Protein AF-X1LS53-F1 (afdb_monomer_lite)

Radius of gyration: 28.78 Å; chains: 1; bounding box: 60×58×64 Å

Organism: NCBI:txid412755

Foldseek 3Di:
DLDDDDPVSFDWDWADDPPDQKIKIKGLDPVVVCCCCPVVVWDFPDDPVSSITMTIDGPVPDDPDDDPDDDDPVSVVVVVVVVVPDDPPDPPPPPDDDDDDDDDDDDDDDDDDDDDDDDDDD

pLDDT: mean 71.28, std 17.91, range [36.72, 91.19]

Sequence (122 aa):
MSKALSAYEKETIISFNKAEDIAHIFTYEKIWQKHLEGKLGLKPVMDNGFGGKEYEIEKKRIRPPRAPVRLSAEARAKLTKRMKDMPQKRVLQSKTTAATAKSDNKNKSRENPINQQLMTIK

Secondary structure (DSSP, 8-state):
---PPPTTTS-EEEE--SS-SEEEEEE--HHHHHIIIIIT-PPEEEE-SSS-EEEEEEGGGSPPPPPP----HHHHHHHHHHHHSS------------------------------------

Structure (mmCIF, N/CA/C/O backbone):
data_AF-X1LS53-F1
#
_entry.id   AF-X1LS53-F1
#
loop_
_atom_site.group_PDB
_atom_site.id
_atom_site.type_symbol
_atom_site.label_atom_id
_atom_site.label_alt_id
_atom_site.label_comp_id
_atom_site.label_asym_id
_atom_site.label_entity_id
_atom_site.label_seq_id
_atom_site.pdbx_PDB_ins_code
_atom_site.Cartn_x
_atom_site.Cartn_y
_atom_site.Cartn_z
_atom_site.occupancy
_atom_site.B_iso_or_equiv
_atom_site.auth_seq_id
_atom_site.auth_comp_id
_atom_site.auth_asym_id
_atom_site.auth_atom_id
_atom_site.pdbx_PDB_model_num
ATOM 1 N N . MET A 1 1 ? 26.242 13.235 -5.731 1.00 41.56 1 MET A N 1
ATOM 2 C CA . MET A 1 1 ? 25.193 13.826 -4.870 1.00 41.56 1 MET A CA 1
ATOM 3 C C . MET A 1 1 ? 23.838 13.431 -5.445 1.00 41.56 1 MET A C 1
ATOM 5 O O . MET A 1 1 ? 23.388 14.059 -6.393 1.00 41.56 1 MET A O 1
ATOM 9 N N . SER A 1 2 ? 23.226 12.340 -4.978 1.00 54.03 2 SER A N 1
ATOM 10 C CA . SER A 1 2 ? 21.886 11.948 -5.438 1.00 54.03 2 SER A CA 1
ATOM 11 C C . SER A 1 2 ? 20.870 12.927 -4.854 1.00 54.03 2 SER A C 1
ATOM 13 O O . SER A 1 2 ? 20.675 12.949 -3.637 1.00 54.03 2 SER A O 1
ATOM 15 N N . LYS A 1 3 ? 20.269 13.767 -5.701 1.00 65.00 3 LYS A N 1
ATOM 16 C CA . LYS A 1 3 ? 19.192 14.684 -5.318 1.00 65.00 3 LYS A CA 1
ATOM 17 C C . LYS A 1 3 ? 18.080 13.855 -4.672 1.00 65.00 3 LYS A C 1
ATOM 19 O O . LYS A 1 3 ? 17.480 13.006 -5.324 1.00 65.00 3 LYS A O 1
ATOM 24 N N . ALA A 1 4 ? 17.879 14.022 -3.366 1.00 66.31 4 ALA A N 1
ATOM 25 C CA . ALA A 1 4 ? 16.824 13.315 -2.660 1.00 66.31 4 ALA A CA 1
ATOM 26 C C . ALA A 1 4 ? 15.484 13.838 -3.183 1.00 66.31 4 ALA A C 1
ATOM 28 O O . ALA A 1 4 ? 15.196 15.022 -3.024 1.00 66.31 4 ALA A O 1
ATOM 29 N N . LEU A 1 5 ? 14.700 12.960 -3.814 1.00 66.50 5 LEU A N 1
ATOM 30 C CA . LEU A 1 5 ? 13.357 13.291 -4.286 1.00 66.50 5 LEU A CA 1
ATOM 31 C C . LEU A 1 5 ? 12.548 13.890 -3.124 1.00 66.50 5 LEU A C 1
ATOM 33 O O . LEU A 1 5 ? 12.516 13.334 -2.012 1.00 66.50 5 LEU A O 1
ATOM 37 N N . SER A 1 6 ? 11.941 15.043 -3.380 1.00 68.25 6 SER A N 1
ATOM 38 C CA . SER A 1 6 ? 11.007 15.728 -2.496 1.00 68.25 6 SER A CA 1
ATOM 39 C C . SER A 1 6 ? 9.809 14.830 -2.181 1.00 68.25 6 SER A C 1
ATOM 41 O O . SER A 1 6 ? 9.557 13.831 -2.854 1.00 68.25 6 SER A O 1
ATOM 43 N N . ALA A 1 7 ? 9.064 15.154 -1.123 1.00 66.56 7 ALA A N 1
ATOM 44 C CA . ALA A 1 7 ? 7.868 14.390 -0.768 1.00 66.56 7 ALA A CA 1
ATOM 45 C C . ALA A 1 7 ? 6.830 14.373 -1.904 1.00 66.56 7 ALA A C 1
ATOM 47 O O . ALA A 1 7 ? 6.151 13.370 -2.074 1.00 66.56 7 ALA A O 1
ATOM 48 N N . TYR A 1 8 ? 6.765 15.446 -2.699 1.00 60.28 8 TYR A N 1
ATOM 49 C CA . TYR A 1 8 ? 5.897 15.534 -3.871 1.00 60.28 8 TYR A CA 1
ATOM 50 C C . TYR A 1 8 ? 6.336 14.589 -4.993 1.00 60.28 8 TYR A C 1
ATOM 52 O O . TYR A 1 8 ? 5.507 13.949 -5.612 1.00 60.28 8 TYR A O 1
ATOM 60 N N . GLU A 1 9 ? 7.642 14.431 -5.216 1.00 67.50 9 GLU A N 1
ATOM 61 C CA . GLU A 1 9 ? 8.165 13.514 -6.240 1.00 67.50 9 GLU A CA 1
ATOM 62 C C . GLU A 1 9 ? 8.028 12.030 -5.845 1.00 67.50 9 GLU A C 1
ATOM 64 O O . GLU A 1 9 ? 8.121 11.143 -6.693 1.00 67.50 9 GLU A O 1
ATOM 69 N N . LYS A 1 10 ? 7.811 11.735 -4.557 1.00 71.88 10 LYS A N 1
ATOM 70 C CA . LYS A 1 10 ? 7.615 10.375 -4.037 1.00 71.88 10 LYS A CA 1
ATOM 71 C C . LYS A 1 10 ? 6.142 9.991 -4.071 1.00 71.88 10 LYS A C 1
ATOM 73 O O . LYS A 1 10 ? 5.510 9.799 -3.036 1.00 71.88 10 LYS A O 1
ATOM 78 N N . GLU A 1 11 ? 5.605 9.856 -5.271 1.00 77.06 11 GLU A N 1
ATOM 79 C CA . GLU A 1 11 ? 4.208 9.475 -5.450 1.00 77.06 11 GLU A CA 1
ATOM 80 C C . GLU A 1 11 ? 4.000 7.958 -5.352 1.00 77.06 11 GLU A C 1
ATOM 82 O O . GLU A 1 11 ? 4.897 7.141 -5.602 1.00 77.06 11 GLU A O 1
ATOM 87 N N . THR A 1 12 ? 2.777 7.585 -4.972 1.00 84.31 12 THR A N 1
ATOM 88 C CA . THR A 1 12 ? 2.247 6.232 -5.142 1.00 84.31 12 THR A CA 1
ATOM 89 C C . THR A 1 12 ? 0.978 6.326 -5.975 1.00 84.31 12 THR A C 1
ATOM 91 O O . THR A 1 12 ? -0.019 6.891 -5.529 1.00 84.31 12 THR A O 1
ATOM 94 N N . ILE A 1 13 ? 1.026 5.773 -7.182 1.00 86.12 13 ILE A N 1
ATOM 95 C CA . ILE A 1 13 ? -0.062 5.783 -8.154 1.00 86.12 13 ILE A CA 1
ATOM 96 C C . ILE A 1 13 ? -0.602 4.361 -8.260 1.00 86.12 13 ILE A C 1
ATOM 98 O O . ILE A 1 13 ? 0.147 3.417 -8.508 1.00 86.12 13 ILE A O 1
ATOM 102 N N . ILE A 1 14 ? -1.909 4.207 -8.056 1.00 86.38 14 ILE A N 1
ATOM 103 C CA . ILE A 1 14 ? -2.610 2.931 -8.212 1.00 86.38 14 ILE A CA 1
ATOM 104 C C . ILE A 1 14 ? -3.579 3.079 -9.379 1.00 86.38 14 ILE A C 1
ATOM 106 O O . ILE A 1 14 ? -4.623 3.722 -9.258 1.00 86.38 14 ILE A O 1
ATOM 110 N N . SER A 1 15 ? -3.237 2.468 -10.504 1.00 85.50 15 SER A N 1
ATOM 111 C CA . SER A 1 15 ? -4.064 2.457 -11.705 1.00 85.50 15 SER A CA 1
ATOM 112 C C . SER A 1 15 ? -5.087 1.328 -11.616 1.00 85.50 15 SER A C 1
ATOM 114 O O . SER A 1 15 ? -4.743 0.144 -11.628 1.00 85.50 15 SER A O 1
ATOM 116 N N . PHE A 1 16 ? -6.367 1.698 -11.528 1.00 82.25 16 PHE A N 1
ATOM 117 C CA . PHE A 1 16 ? -7.490 0.768 -11.403 1.00 82.25 16 PHE A CA 1
ATOM 118 C C . PHE A 1 16 ? -8.493 0.975 -12.548 1.00 82.25 16 PHE A C 1
ATOM 120 O O . PHE A 1 16 ? -9.395 1.805 -12.466 1.00 82.25 16 PHE A O 1
ATOM 127 N N . ASN A 1 17 ? -8.339 0.217 -13.636 1.00 81.00 17 ASN A N 1
ATOM 128 C CA . ASN A 1 17 ? -9.294 0.210 -14.755 1.00 81.00 17 ASN A CA 1
ATOM 129 C C . ASN A 1 17 ? -10.513 -0.699 -14.445 1.00 81.00 17 ASN A C 1
ATOM 131 O O . ASN A 1 17 ? -10.430 -1.560 -13.574 1.00 81.00 17 ASN A O 1
ATOM 135 N N . LYS A 1 18 ? -11.641 -0.564 -15.147 1.00 74.62 18 LYS A N 1
ATOM 136 C CA . LYS A 1 18 ? -12.753 -1.533 -15.109 1.00 74.62 18 LYS A CA 1
ATOM 137 C C . LYS A 1 18 ? -12.611 -2.678 -16.114 1.00 74.62 18 LYS A C 1
ATOM 139 O O . LYS A 1 18 ? -13.258 -3.698 -15.928 1.00 74.62 18 LYS A O 1
ATOM 144 N N . ALA A 1 19 ? -11.814 -2.498 -17.167 1.00 77.50 19 ALA A N 1
ATOM 145 C CA . ALA A 1 19 ? -11.713 -3.474 -18.253 1.00 77.50 19 ALA A CA 1
ATOM 146 C C . ALA A 1 19 ? -10.921 -4.737 -17.872 1.00 77.50 19 ALA A C 1
ATOM 148 O O . ALA A 1 19 ? -11.249 -5.831 -18.312 1.00 77.50 19 ALA A O 1
ATOM 149 N N . GLU A 1 20 ? -9.884 -4.581 -17.052 1.00 80.81 20 GLU A N 1
ATOM 150 C CA . GLU A 1 20 ? -8.954 -5.663 -16.712 1.00 80.81 20 GLU A CA 1
ATOM 151 C C . GLU A 1 20 ? -9.185 -6.187 -15.291 1.00 80.81 20 GLU A C 1
ATOM 153 O O . GLU A 1 20 ? -9.778 -5.501 -14.460 1.00 8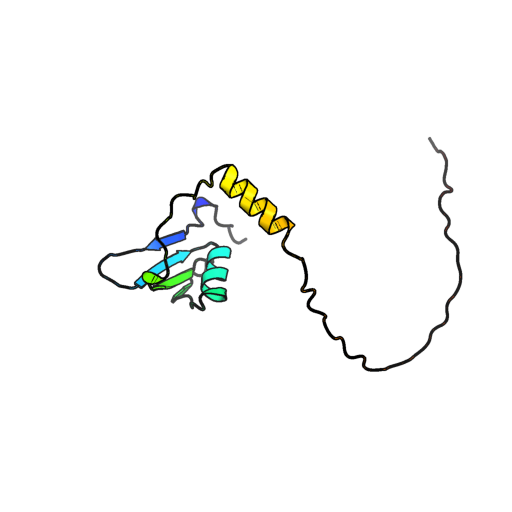0.81 20 GLU A O 1
ATOM 158 N N . ASP A 1 21 ? -8.640 -7.353 -14.960 1.00 82.00 21 ASP A N 1
ATOM 159 C CA . ASP A 1 21 ? -8.636 -7.882 -13.586 1.00 82.00 21 ASP A CA 1
ATOM 160 C C . ASP A 1 21 ? -7.365 -7.512 -12.797 1.00 82.00 21 ASP A C 1
ATOM 162 O O . ASP A 1 21 ? -7.276 -7.765 -11.590 1.00 82.00 21 ASP A O 1
ATOM 166 N N . ILE A 1 22 ? -6.397 -6.864 -13.455 1.00 86.69 22 ILE A N 1
ATOM 167 C CA . ILE A 1 22 ? -5.079 -6.506 -12.913 1.00 86.69 22 ILE A CA 1
ATOM 168 C C . ILE A 1 22 ? -4.992 -4.991 -12.697 1.00 86.69 22 ILE A C 1
ATOM 170 O O . ILE A 1 22 ? -5.454 -4.196 -13.517 1.00 86.69 22 ILE A O 1
ATOM 174 N N . ALA A 1 23 ? -4.488 -4.589 -11.535 1.00 87.69 23 ALA A N 1
ATOM 175 C CA . ALA A 1 23 ? -4.163 -3.212 -11.201 1.00 87.69 23 ALA A CA 1
ATOM 176 C C . ALA A 1 23 ? -2.645 -3.027 -11.203 1.00 87.69 23 ALA A C 1
ATOM 178 O O . ALA A 1 23 ? -1.906 -3.907 -10.757 1.00 87.69 23 ALA A O 1
ATOM 179 N N . HIS A 1 24 ? -2.211 -1.851 -11.645 1.00 89.75 24 HIS A N 1
ATOM 180 C CA . HIS A 1 24 ? -0.807 -1.460 -11.647 1.00 89.75 24 HIS A CA 1
ATOM 181 C C . HIS A 1 24 ? -0.551 -0.510 -10.484 1.00 89.75 24 HIS A C 1
ATOM 183 O O . HIS A 1 24 ? -1.310 0.436 -10.263 1.00 89.75 24 HIS A O 1
ATOM 189 N N . ILE A 1 25 ? 0.501 -0.775 -9.719 1.00 89.94 25 ILE A N 1
ATOM 190 C CA . ILE A 1 25 ? 0.932 0.072 -8.611 1.00 89.94 25 ILE A CA 1
ATOM 191 C C . ILE A 1 25 ? 2.333 0.560 -8.915 1.00 89.94 25 ILE A C 1
ATOM 193 O O . ILE A 1 25 ? 3.277 -0.224 -8.885 1.00 89.94 25 ILE A O 1
ATOM 197 N N . PHE A 1 26 ? 2.470 1.861 -9.122 1.00 90.81 26 PHE A N 1
ATOM 198 C CA . PHE A 1 26 ? 3.759 2.524 -9.198 1.00 90.81 26 PHE A CA 1
ATOM 199 C C . PHE A 1 26 ? 4.035 3.249 -7.884 1.00 90.81 26 PHE A C 1
ATOM 201 O O . PHE A 1 26 ? 3.203 4.023 -7.414 1.00 90.81 26 PHE A O 1
ATOM 208 N N . THR A 1 27 ? 5.177 2.987 -7.249 1.00 89.69 27 THR A N 1
ATOM 209 C CA . THR A 1 27 ? 5.481 3.581 -5.942 1.00 89.69 27 THR A CA 1
ATOM 210 C C . THR A 1 27 ? 6.969 3.821 -5.715 1.00 89.69 27 THR A C 1
ATOM 212 O O . THR A 1 27 ? 7.814 2.947 -5.941 1.00 89.69 27 THR A O 1
ATOM 215 N N . TYR A 1 28 ? 7.282 5.002 -5.178 1.00 88.38 28 TYR A N 1
ATOM 216 C CA . TYR A 1 28 ? 8.588 5.325 -4.591 1.00 88.38 28 TYR A CA 1
ATOM 217 C C . TYR A 1 28 ? 8.667 4.999 -3.089 1.00 88.38 28 TYR A C 1
ATOM 219 O O . TYR A 1 28 ? 9.742 5.063 -2.482 1.00 88.38 28 TYR A O 1
ATOM 227 N N . GLU A 1 29 ? 7.545 4.668 -2.444 1.00 87.00 29 GLU A N 1
ATOM 228 C CA . GLU A 1 29 ? 7.512 4.440 -1.004 1.00 87.00 29 GLU A CA 1
ATOM 229 C C . GLU A 1 29 ? 8.059 3.059 -0.633 1.00 87.00 29 GLU A C 1
ATOM 231 O O . GLU A 1 29 ? 7.465 2.014 -0.904 1.00 87.00 29 GLU A O 1
ATOM 236 N N . LYS A 1 30 ? 9.165 3.042 0.119 1.00 86.81 30 LYS A N 1
ATOM 237 C CA . LYS A 1 30 ? 9.802 1.796 0.582 1.00 86.81 30 LYS A CA 1
ATOM 238 C C . LYS A 1 30 ? 8.882 0.915 1.432 1.00 86.81 30 LYS A C 1
ATOM 240 O O . LYS A 1 30 ? 9.080 -0.296 1.477 1.00 86.81 30 LYS A O 1
ATOM 245 N N . ILE A 1 31 ? 7.912 1.499 2.141 1.00 88.06 31 ILE A N 1
ATOM 246 C CA . ILE A 1 31 ? 6.952 0.739 2.958 1.00 88.06 31 I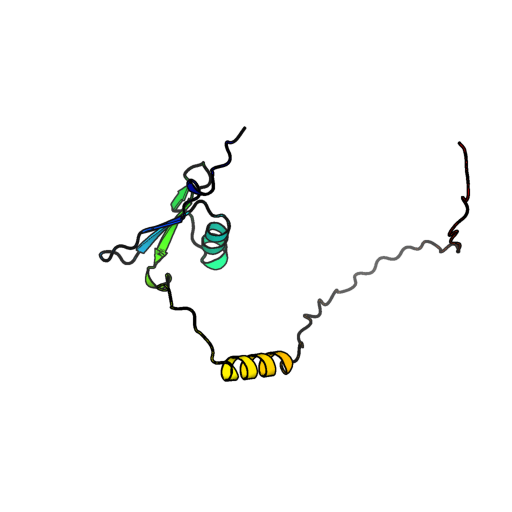LE A CA 1
ATOM 247 C C . ILE A 1 31 ? 6.030 -0.078 2.050 1.00 88.06 31 ILE A C 1
ATOM 249 O O . ILE A 1 31 ? 5.843 -1.270 2.299 1.00 88.06 31 ILE A O 1
ATOM 253 N N . TRP A 1 32 ? 5.522 0.533 0.976 1.00 87.56 32 TRP A N 1
ATOM 254 C CA . TRP A 1 32 ? 4.739 -0.163 -0.041 1.00 87.56 32 TRP A CA 1
ATOM 255 C C . TRP A 1 32 ? 5.565 -1.225 -0.747 1.00 87.56 32 TRP A C 1
ATOM 257 O O . TRP A 1 32 ? 5.132 -2.371 -0.788 1.00 87.56 32 TRP A O 1
ATOM 267 N N . GLN A 1 33 ? 6.779 -0.898 -1.198 1.00 89.75 33 GLN A N 1
ATOM 268 C CA . GLN A 1 33 ? 7.669 -1.869 -1.847 1.00 89.75 33 GLN A CA 1
ATOM 269 C C . GLN A 1 33 ? 7.917 -3.092 -0.951 1.00 89.75 33 GLN A C 1
ATOM 271 O O . GLN A 1 33 ? 7.708 -4.223 -1.374 1.00 89.75 33 GLN A O 1
ATOM 276 N N . LYS A 1 34 ? 8.241 -2.889 0.336 1.00 89.75 34 LYS A N 1
ATOM 277 C CA . LYS A 1 34 ? 8.410 -3.992 1.301 1.00 89.75 34 LYS A CA 1
ATOM 278 C C . LYS A 1 34 ? 7.133 -4.801 1.521 1.00 89.75 34 LYS A C 1
ATOM 280 O O . LYS A 1 34 ? 7.210 -6.003 1.763 1.00 89.75 34 LYS A O 1
ATOM 285 N N . HIS A 1 35 ? 5.967 -4.161 1.498 1.00 88.44 35 HIS A N 1
ATOM 286 C CA . HIS A 1 35 ? 4.694 -4.859 1.654 1.00 88.44 35 HIS A CA 1
ATOM 287 C C . HIS A 1 35 ? 4.368 -5.703 0.416 1.00 88.44 35 HIS A C 1
ATOM 289 O O . HIS A 1 35 ? 4.008 -6.871 0.551 1.00 88.44 35 HIS A O 1
ATOM 295 N N . LEU A 1 36 ? 4.520 -5.121 -0.773 1.00 88.19 36 LEU A N 1
ATOM 296 C CA . LEU A 1 36 ? 4.256 -5.763 -2.058 1.00 88.19 36 LEU A CA 1
ATOM 297 C C . LEU A 1 36 ? 5.224 -6.931 -2.294 1.00 88.19 36 LEU A C 1
ATOM 299 O O . LEU A 1 36 ? 4.781 -8.047 -2.549 1.00 88.19 36 LEU A O 1
ATOM 303 N N . GLU A 1 37 ? 6.523 -6.719 -2.095 1.00 90.31 37 GLU A N 1
ATOM 304 C CA . GLU A 1 37 ? 7.533 -7.765 -2.278 1.00 90.31 37 GLU A CA 1
ATOM 305 C C . GLU A 1 37 ? 7.503 -8.795 -1.139 1.00 90.31 37 GLU A C 1
ATOM 307 O O . GLU A 1 37 ? 7.465 -9.998 -1.376 1.00 90.31 37 GLU A O 1
ATOM 312 N N . GLY A 1 38 ? 7.482 -8.347 0.119 1.00 87.31 38 GLY A N 1
ATOM 313 C CA . GLY A 1 38 ? 7.667 -9.230 1.272 1.00 87.31 38 GLY A CA 1
ATOM 314 C C . GLY A 1 38 ? 6.403 -9.954 1.733 1.00 87.31 38 GLY A C 1
ATOM 315 O O . GLY A 1 38 ? 6.463 -11.131 2.076 1.00 87.31 38 GLY A O 1
ATOM 316 N N . LYS A 1 39 ? 5.252 -9.268 1.777 1.00 84.75 39 LYS A N 1
ATOM 317 C CA . LYS A 1 39 ? 3.994 -9.886 2.238 1.00 84.75 39 LYS A CA 1
ATOM 318 C C . LYS A 1 39 ? 3.185 -10.493 1.105 1.00 84.75 39 LYS A C 1
ATOM 320 O O . LYS A 1 39 ? 2.514 -11.496 1.328 1.00 84.75 39 LYS A O 1
ATOM 325 N N . LEU A 1 40 ? 3.201 -9.864 -0.068 1.00 84.12 40 LEU A N 1
ATOM 326 C CA . LEU A 1 40 ? 2.420 -10.321 -1.216 1.00 84.12 40 LEU A CA 1
ATOM 327 C C . LEU A 1 40 ? 3.245 -11.154 -2.205 1.00 84.12 40 LEU A C 1
ATOM 329 O O . LEU A 1 40 ? 2.642 -11.823 -3.041 1.00 84.12 40 LEU A O 1
ATOM 333 N N . GLY A 1 41 ? 4.579 -11.166 -2.083 1.00 86.94 41 GLY A N 1
ATOM 334 C CA . GLY A 1 41 ? 5.462 -11.949 -2.950 1.00 86.94 41 GLY A CA 1
ATOM 335 C C . GLY A 1 41 ? 5.523 -11.428 -4.386 1.00 86.94 41 GLY A C 1
ATOM 336 O O . GLY A 1 41 ? 5.908 -12.172 -5.287 1.00 86.94 41 GLY A O 1
ATOM 337 N N . LEU A 1 42 ? 5.098 -10.183 -4.617 1.00 86.88 42 LEU A N 1
ATOM 338 C CA . LEU A 1 42 ? 5.046 -9.589 -5.946 1.00 86.88 42 LEU A CA 1
ATOM 339 C C . LEU A 1 42 ? 6.447 -9.169 -6.377 1.00 86.88 42 LEU A C 1
ATOM 341 O O . LEU A 1 42 ? 7.198 -8.583 -5.598 1.00 86.88 42 LEU A O 1
ATOM 345 N N . LYS A 1 43 ? 6.788 -9.452 -7.632 1.00 89.06 43 LYS A N 1
ATOM 346 C CA . LYS A 1 43 ? 8.024 -8.957 -8.236 1.00 89.06 43 LYS A CA 1
ATOM 347 C C . LYS A 1 43 ? 7.741 -7.632 -8.941 1.00 89.06 43 LYS A C 1
ATOM 349 O O . LYS A 1 43 ? 6.671 -7.500 -9.537 1.00 89.06 43 LYS A O 1
ATOM 354 N N . PRO A 1 44 ? 8.668 -6.666 -8.878 1.00 90.25 44 PRO A N 1
ATOM 355 C CA . PRO A 1 44 ? 8.532 -5.457 -9.663 1.00 90.25 44 PRO A CA 1
ATOM 356 C C . PRO A 1 44 ? 8.617 -5.811 -11.150 1.00 90.25 44 PRO A C 1
ATOM 358 O O . PRO A 1 44 ? 9.522 -6.532 -11.570 1.00 90.25 44 PRO A O 1
ATOM 361 N N . VAL A 1 45 ? 7.660 -5.312 -11.925 1.00 89.69 45 VAL A N 1
ATOM 362 C CA . VAL A 1 45 ? 7.630 -5.427 -13.389 1.00 89.69 45 VAL A CA 1
ATOM 363 C C . VAL A 1 45 ? 8.637 -4.460 -14.005 1.00 89.69 45 VAL A C 1
ATOM 365 O O . VAL A 1 45 ? 9.305 -4.788 -14.980 1.00 89.69 45 VAL A O 1
ATOM 368 N N . MET A 1 46 ? 8.797 -3.289 -13.386 1.00 88.00 46 MET A N 1
ATOM 369 C CA . MET A 1 46 ? 9.738 -2.261 -13.810 1.00 88.00 46 MET A CA 1
ATOM 370 C C . MET A 1 46 ? 10.397 -1.592 -12.602 1.00 88.00 46 MET A C 1
ATOM 372 O O . MET A 1 46 ? 9.767 -1.385 -11.562 1.00 88.00 46 MET A O 1
ATOM 376 N N . ASP A 1 47 ? 11.666 -1.223 -12.769 1.00 87.00 47 ASP A N 1
ATOM 377 C CA . ASP A 1 47 ? 12.403 -0.322 -11.884 1.00 87.00 47 ASP A CA 1
ATOM 378 C C . ASP A 1 47 ? 12.859 0.886 -12.708 1.00 87.00 47 ASP A C 1
ATOM 380 O O . ASP A 1 47 ? 13.535 0.736 -13.724 1.00 87.00 47 ASP A O 1
ATOM 384 N N . ASN A 1 48 ? 12.477 2.087 -12.276 1.00 84.19 48 ASN A N 1
ATOM 385 C CA . ASN A 1 48 ? 12.835 3.331 -12.953 1.00 84.19 48 ASN A CA 1
ATOM 386 C C . ASN A 1 48 ? 14.295 3.758 -12.670 1.00 84.19 48 ASN A C 1
ATOM 388 O O . ASN A 1 48 ? 14.724 4.827 -13.085 1.00 84.19 48 ASN A O 1
ATOM 392 N N . GLY A 1 49 ? 15.065 3.008 -11.873 1.00 80.69 49 GLY A N 1
ATOM 393 C CA . GLY A 1 49 ? 16.458 3.328 -11.523 1.00 80.69 49 GLY A CA 1
ATOM 394 C C . GLY A 1 49 ? 16.615 4.487 -10.526 1.00 80.69 49 GLY A C 1
ATOM 395 O O . GLY A 1 49 ? 17.658 4.632 -9.893 1.00 80.69 49 GLY A O 1
ATOM 396 N N . PHE A 1 50 ? 15.556 5.269 -10.309 1.00 79.44 50 PHE A N 1
ATOM 397 C CA . PHE A 1 50 ? 15.467 6.332 -9.300 1.00 79.44 50 PHE A CA 1
ATOM 398 C C . PHE A 1 50 ? 14.739 5.883 -8.020 1.00 79.44 50 PHE A C 1
ATOM 400 O O . PHE A 1 50 ? 14.359 6.703 -7.185 1.00 79.44 50 PHE A O 1
ATOM 407 N N . GLY A 1 51 ? 14.545 4.569 -7.853 1.00 81.12 51 GLY A N 1
ATOM 408 C CA . GLY A 1 51 ? 13.911 3.962 -6.680 1.00 81.12 51 GLY A CA 1
ATOM 409 C C . GLY A 1 51 ? 12.390 3.823 -6.767 1.00 81.12 51 GLY A C 1
ATOM 410 O O . GLY A 1 51 ? 11.775 3.397 -5.789 1.00 81.12 51 GLY A O 1
ATOM 411 N N . GLY A 1 52 ? 11.791 4.173 -7.906 1.00 86.56 52 GLY A N 1
ATOM 412 C CA . GLY A 1 52 ? 10.387 3.912 -8.215 1.00 86.56 52 GLY A CA 1
ATOM 413 C C . GLY A 1 52 ? 10.239 2.531 -8.835 1.00 86.56 52 GLY A C 1
ATOM 414 O O . GLY A 1 52 ? 10.978 2.195 -9.760 1.00 86.56 52 GLY A O 1
ATOM 415 N N . LYS A 1 53 ? 9.296 1.743 -8.324 1.00 91.19 53 LYS A N 1
ATOM 416 C CA . LYS A 1 53 ? 9.018 0.393 -8.815 1.00 91.19 53 LYS A CA 1
ATOM 417 C C . LYS A 1 53 ? 7.554 0.252 -9.187 1.00 91.19 53 LYS A C 1
ATOM 419 O O . LYS A 1 53 ? 6.689 0.779 -8.484 1.00 91.19 53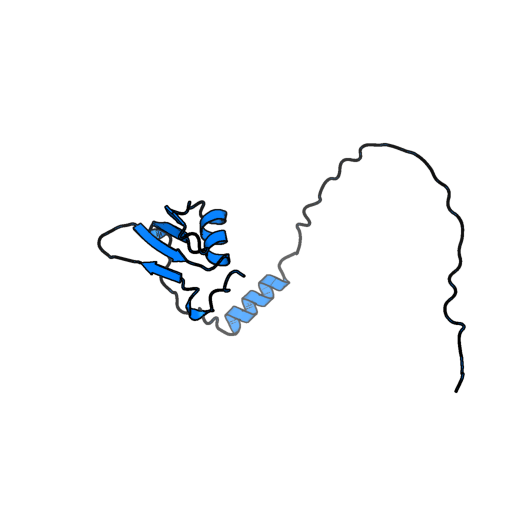 LYS A O 1
ATOM 424 N N . GLU A 1 54 ? 7.305 -0.487 -10.257 1.00 91.12 54 GLU A N 1
ATOM 425 C CA . GLU A 1 54 ? 5.963 -0.847 -10.699 1.00 91.12 54 GLU A CA 1
ATOM 426 C C . GLU A 1 54 ? 5.659 -2.310 -10.396 1.00 91.12 54 GLU A C 1
ATOM 428 O O . GLU A 1 54 ? 6.510 -3.176 -10.585 1.00 91.12 54 GLU A O 1
ATOM 433 N N . TYR A 1 55 ? 4.441 -2.585 -9.941 1.00 91.12 55 TYR A N 1
ATOM 434 C CA . TYR A 1 55 ? 3.964 -3.919 -9.602 1.00 91.12 55 TYR A CA 1
ATOM 435 C C . TYR A 1 55 ? 2.593 -4.165 -10.209 1.00 91.12 55 TYR A C 1
ATOM 437 O O . TYR A 1 55 ? 1.745 -3.274 -10.232 1.00 91.12 55 TYR A O 1
ATOM 445 N N . GLU A 1 56 ? 2.352 -5.412 -10.586 1.00 90.62 56 GLU A N 1
ATOM 446 C CA . GLU A 1 56 ? 1.037 -5.901 -10.975 1.00 90.62 56 GLU A CA 1
ATOM 447 C C . GLU A 1 56 ? 0.391 -6.646 -9.811 1.00 90.62 56 GLU A C 1
ATOM 449 O O . GLU A 1 56 ? 1.015 -7.478 -9.147 1.00 90.62 56 GLU A O 1
ATOM 454 N N . ILE A 1 57 ? -0.876 -6.344 -9.544 1.00 88.31 57 ILE A N 1
ATOM 455 C CA . ILE A 1 57 ? -1.651 -7.013 -8.505 1.00 88.31 57 ILE A CA 1
ATOM 456 C C . ILE A 1 57 ? -3.078 -7.271 -8.975 1.00 88.31 57 ILE A C 1
ATOM 458 O O . ILE A 1 57 ? -3.729 -6.424 -9.578 1.00 88.31 57 ILE A O 1
ATOM 462 N N . GLU A 1 58 ? -3.609 -8.443 -8.643 1.00 85.81 58 GLU A N 1
ATOM 463 C CA . GLU A 1 58 ? -5.022 -8.755 -8.855 1.00 85.81 58 GLU A CA 1
ATOM 464 C C . GLU A 1 58 ? -5.920 -7.763 -8.096 1.00 85.81 58 GLU A C 1
ATOM 466 O O . GLU A 1 58 ? -5.787 -7.583 -6.878 1.00 85.81 58 GLU A O 1
ATOM 471 N N . LYS A 1 59 ? -6.913 -7.180 -8.777 1.00 81.19 59 LYS A N 1
ATOM 472 C CA . LYS A 1 59 ? -7.838 -6.184 -8.195 1.00 81.19 59 LYS A CA 1
ATOM 473 C C . LYS A 1 59 ? -8.564 -6.686 -6.957 1.00 81.19 59 LYS A C 1
ATOM 475 O O . LYS A 1 59 ? -8.818 -5.917 -6.036 1.00 81.19 59 LYS A O 1
ATOM 480 N N . LYS A 1 60 ? -8.828 -7.992 -6.890 1.00 79.44 60 LYS A N 1
ATOM 481 C CA . LYS A 1 60 ? -9.467 -8.659 -5.744 1.00 79.44 60 LYS A CA 1
ATOM 482 C C . LYS A 1 60 ? -8.689 -8.476 -4.434 1.00 79.44 60 LYS A C 1
ATOM 484 O O . LYS A 1 60 ? -9.277 -8.570 -3.357 1.00 79.44 60 LYS A O 1
ATOM 489 N N . ARG A 1 61 ? -7.379 -8.217 -4.505 1.00 78.00 61 ARG A N 1
ATOM 490 C CA . ARG A 1 61 ? -6.515 -8.010 -3.334 1.00 78.00 61 ARG A CA 1
ATOM 491 C C . ARG A 1 61 ? -6.501 -6.561 -2.850 1.00 78.00 61 ARG A C 1
ATOM 493 O O . ARG A 1 61 ? -6.254 -6.333 -1.665 1.00 78.00 61 ARG A O 1
ATOM 500 N N . ILE A 1 62 ? -6.806 -5.594 -3.716 1.00 77.25 62 ILE A N 1
ATOM 501 C CA . ILE A 1 62 ? -6.932 -4.188 -3.327 1.00 77.25 62 ILE A CA 1
ATOM 502 C C . ILE A 1 62 ? -8.333 -3.979 -2.755 1.00 77.25 62 ILE A C 1
ATOM 504 O O . ILE A 1 62 ? -9.331 -3.940 -3.472 1.00 77.25 62 ILE A O 1
ATOM 508 N N . ARG A 1 63 ? -8.424 -3.851 -1.429 1.00 73.12 63 ARG A N 1
ATOM 509 C CA . ARG A 1 63 ? -9.699 -3.524 -0.785 1.00 73.12 63 ARG A CA 1
ATOM 510 C C . ARG A 1 63 ? -10.026 -2.049 -1.028 1.00 73.12 63 ARG A C 1
ATOM 512 O O . ARG A 1 63 ? -9.152 -1.212 -0.798 1.00 73.12 63 ARG A O 1
ATOM 519 N N . PRO A 1 64 ? -11.269 -1.714 -1.414 1.00 72.75 64 PRO A N 1
ATOM 520 C CA . PRO A 1 64 ? -11.680 -0.323 -1.529 1.00 72.75 64 PRO A CA 1
ATOM 521 C C . PRO A 1 64 ? -11.533 0.387 -0.174 1.00 72.75 64 PRO A C 1
ATOM 523 O O . PRO A 1 64 ? -11.690 -0.267 0.870 1.00 72.75 64 PRO A O 1
ATOM 526 N N . PRO A 1 65 ? -11.256 1.704 -0.169 1.00 75.38 65 PRO A N 1
ATOM 527 C CA . PRO A 1 65 ? -11.182 2.485 1.056 1.00 75.38 65 PRO A CA 1
ATOM 528 C C . PRO A 1 65 ? -12.451 2.285 1.884 1.00 75.38 65 PRO A C 1
ATOM 530 O O . PRO A 1 65 ? -13.565 2.519 1.416 1.00 75.38 65 PRO A O 1
ATOM 533 N N . ARG A 1 66 ? -12.289 1.808 3.119 1.00 73.25 66 ARG A N 1
ATOM 534 C CA . ARG A 1 66 ? -13.402 1.639 4.057 1.00 73.25 66 ARG A CA 1
ATOM 535 C C . ARG A 1 66 ? -13.451 2.835 4.988 1.00 73.25 66 ARG A C 1
ATOM 537 O O . ARG A 1 66 ? -12.412 3.275 5.480 1.00 73.25 66 ARG A O 1
ATOM 544 N N . ALA A 1 67 ? -14.659 3.322 5.258 1.00 77.38 67 ALA A N 1
ATOM 545 C CA . ALA A 1 67 ? -14.862 4.355 6.261 1.00 77.38 67 ALA A CA 1
ATOM 546 C C . ALA A 1 67 ? -14.276 3.891 7.610 1.00 77.38 67 ALA A C 1
ATOM 548 O O . ALA A 1 67 ? -14.461 2.725 7.985 1.00 77.38 67 ALA A O 1
ATOM 549 N N . PRO A 1 68 ? -13.574 4.770 8.348 1.00 76.75 68 PRO A N 1
ATOM 550 C CA . PRO A 1 68 ? -13.078 4.439 9.674 1.00 76.75 68 PRO A CA 1
ATOM 551 C C . PRO A 1 68 ? -14.228 3.968 10.566 1.00 76.75 68 PRO A C 1
ATOM 553 O O . PRO A 1 68 ? -15.209 4.687 10.764 1.00 76.75 68 PRO A O 1
ATOM 556 N N . VAL A 1 69 ? -14.111 2.760 11.121 1.00 77.81 69 VAL A N 1
ATOM 557 C CA . VAL A 1 69 ? -15.118 2.232 12.044 1.00 77.81 69 VAL A CA 1
ATOM 558 C C . VAL A 1 69 ? -15.031 3.020 13.347 1.00 77.81 69 VAL A C 1
ATOM 560 O O . VAL A 1 69 ? -14.103 2.849 14.140 1.00 77.81 69 VAL A O 1
ATOM 563 N N . ARG A 1 70 ? -16.012 3.891 13.585 1.00 80.06 70 ARG A N 1
ATOM 564 C CA . ARG A 1 70 ? -16.195 4.549 14.879 1.00 80.06 70 ARG A CA 1
ATOM 565 C C . ARG A 1 70 ? -16.877 3.567 15.823 1.00 80.06 70 ARG A C 1
ATOM 567 O O . ARG A 1 70 ? -18.089 3.395 15.790 1.00 80.06 70 ARG A O 1
ATOM 574 N N . LEU A 1 71 ? -16.082 2.888 16.645 1.00 76.06 71 LEU A N 1
ATOM 575 C CA . LEU A 1 71 ? -16.613 2.083 17.743 1.00 76.06 71 LEU A CA 1
ATOM 576 C C . LEU A 1 71 ? -17.335 2.998 18.741 1.00 76.06 71 LEU A C 1
ATOM 578 O O . LEU A 1 71 ? -16.787 4.031 19.136 1.00 76.06 71 LEU A O 1
ATOM 582 N N . SER A 1 72 ? -18.529 2.595 19.181 1.00 81.19 72 SER A N 1
ATOM 583 C CA . SER A 1 72 ? -19.205 3.248 20.304 1.00 81.19 72 SER A CA 1
ATOM 584 C C . SER A 1 72 ? -18.345 3.163 21.572 1.00 81.19 72 SER A C 1
ATOM 586 O O . SER A 1 72 ? -17.471 2.295 21.693 1.00 81.19 72 SER A O 1
ATOM 588 N N . ALA A 1 73 ? -18.578 4.060 22.533 1.00 80.44 73 ALA A N 1
ATOM 589 C CA . ALA A 1 73 ? -17.837 4.074 23.797 1.00 80.44 73 ALA A CA 1
ATOM 590 C C . ALA A 1 73 ? -17.923 2.722 24.532 1.00 80.44 73 ALA A C 1
ATOM 592 O O . ALA A 1 73 ? -16.917 2.220 25.031 1.00 80.44 73 ALA A O 1
ATOM 593 N N . GLU A 1 74 ? -19.095 2.084 24.504 1.00 79.31 74 GLU A N 1
ATOM 594 C CA . GLU A 1 74 ? -19.321 0.759 25.085 1.00 79.31 74 GLU A CA 1
ATOM 595 C C . GLU A 1 74 ? -18.552 -0.347 24.353 1.00 79.31 74 GLU A C 1
ATOM 597 O O . GLU A 1 74 ? -17.923 -1.196 24.988 1.00 79.31 74 GLU A O 1
ATOM 602 N N . ALA A 1 75 ? -18.543 -0.322 23.015 1.00 82.50 75 ALA A N 1
ATOM 603 C CA . ALA A 1 75 ? -17.805 -1.294 22.212 1.00 82.50 75 ALA A CA 1
ATOM 604 C C . ALA A 1 75 ? -16.288 -1.163 22.424 1.00 82.50 75 ALA A C 1
ATOM 606 O O . ALA A 1 75 ? -15.587 -2.170 22.546 1.00 82.50 75 ALA A O 1
ATOM 607 N N . ARG A 1 76 ? -15.789 0.073 22.553 1.00 83.94 76 ARG A N 1
ATOM 608 C CA . ARG A 1 76 ? -14.408 0.361 22.965 1.00 83.94 76 ARG A CA 1
ATOM 609 C C . ARG A 1 76 ? -14.112 -0.173 24.361 1.00 83.94 76 ARG A C 1
ATOM 611 O O . ARG A 1 76 ? -13.135 -0.894 24.524 1.00 83.94 76 ARG A O 1
ATOM 618 N N . ALA A 1 77 ? -14.959 0.112 25.348 1.00 83.75 77 ALA A N 1
ATOM 619 C CA . ALA A 1 77 ? -14.758 -0.351 26.720 1.00 83.75 77 ALA A CA 1
ATOM 620 C C . ALA A 1 77 ? -14.737 -1.886 26.815 1.00 83.75 77 ALA A C 1
ATOM 622 O O . ALA A 1 77 ? -13.891 -2.457 27.505 1.00 83.75 77 ALA A O 1
ATOM 623 N N . LYS A 1 78 ? -15.622 -2.569 26.079 1.00 85.69 78 LYS A N 1
ATOM 624 C CA . LYS A 1 78 ? -15.668 -4.036 26.010 1.00 85.69 78 LYS A CA 1
ATOM 625 C C . LYS A 1 78 ? -14.417 -4.622 25.351 1.00 85.69 78 LYS A C 1
ATOM 627 O O . LYS A 1 78 ? -13.925 -5.653 25.807 1.00 85.69 78 LYS A O 1
ATOM 632 N N . LEU A 1 79 ? -13.881 -3.967 24.318 1.00 83.81 79 LEU A N 1
ATOM 633 C CA . LEU A 1 79 ? -12.618 -4.353 23.684 1.00 83.81 79 LEU A CA 1
ATOM 634 C C . LEU A 1 79 ? -11.437 -4.188 24.649 1.00 83.81 79 LEU A C 1
ATOM 636 O O . LEU A 1 79 ? -10.658 -5.122 24.813 1.00 83.81 79 LEU A O 1
ATOM 640 N N . THR A 1 80 ? -11.343 -3.050 25.341 1.00 85.94 80 THR A N 1
ATOM 641 C CA . THR A 1 80 ? -10.269 -2.789 26.310 1.00 85.94 80 THR A CA 1
ATOM 642 C C . THR A 1 80 ? -10.288 -3.791 27.463 1.00 85.94 80 THR A C 1
ATOM 644 O O . THR A 1 80 ? -9.236 -4.307 27.831 1.00 85.94 80 THR A O 1
ATOM 647 N N . LYS A 1 81 ? -11.474 -4.125 27.997 1.00 87.06 81 LYS A N 1
ATOM 648 C CA . LYS A 1 81 ? -11.620 -5.174 29.021 1.00 87.06 81 LYS A CA 1
ATOM 649 C C . LYS A 1 81 ? -11.106 -6.523 28.508 1.00 87.06 81 LYS A C 1
ATOM 651 O O . LYS A 1 81 ? -10.219 -7.104 29.117 1.00 87.06 81 LYS A O 1
ATOM 656 N N . ARG A 1 82 ? -11.542 -6.948 27.315 1.00 81.38 82 ARG A N 1
ATOM 657 C CA . ARG A 1 82 ? -11.071 -8.195 26.684 1.00 81.38 82 ARG A CA 1
ATOM 658 C C . ARG A 1 82 ? -9.558 -8.239 26.466 1.00 81.38 82 ARG A C 1
ATOM 660 O O . ARG A 1 82 ? -8.970 -9.300 26.621 1.00 81.38 82 ARG A O 1
ATOM 667 N N . MET A 1 83 ? -8.932 -7.120 26.099 1.00 81.12 83 MET A N 1
ATOM 668 C CA . MET A 1 83 ? -7.475 -7.062 25.935 1.00 81.12 83 MET A CA 1
ATOM 669 C C . MET A 1 83 ? -6.735 -7.148 27.273 1.00 81.12 83 MET A C 1
ATOM 671 O O . MET A 1 83 ? -5.668 -7.751 27.329 1.00 81.12 83 MET A O 1
ATOM 675 N N . LYS A 1 84 ? -7.299 -6.577 28.344 1.00 82.50 84 LYS A N 1
ATOM 676 C CA . LYS A 1 84 ? -6.737 -6.659 29.699 1.00 82.50 84 LYS A CA 1
ATOM 677 C C . LYS A 1 84 ? -6.845 -8.069 30.282 1.00 82.50 84 LYS A C 1
ATOM 679 O O . LYS A 1 84 ? -5.926 -8.518 30.958 1.00 82.50 84 LYS A O 1
ATOM 684 N N . ASP A 1 85 ? -7.938 -8.759 29.975 1.00 81.06 85 ASP A N 1
ATOM 685 C CA . ASP A 1 85 ? -8.214 -10.114 30.458 1.00 81.06 85 ASP A CA 1
ATOM 686 C C . ASP A 1 85 ? -7.517 -11.200 29.615 1.00 81.06 85 ASP A C 1
ATOM 688 O O . ASP A 1 85 ? -7.562 -12.380 29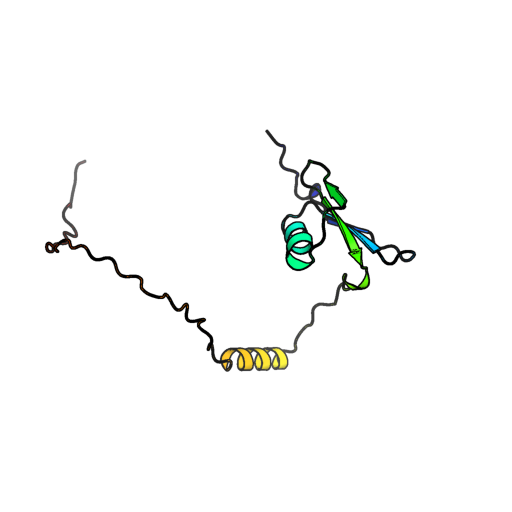.962 1.00 81.06 85 ASP A O 1
ATOM 692 N N . MET A 1 86 ? -6.858 -10.829 28.507 1.00 76.31 86 MET A N 1
ATOM 693 C CA . MET A 1 86 ? -6.112 -11.767 27.672 1.00 76.31 86 MET A CA 1
ATOM 694 C C . MET A 1 86 ? -4.781 -12.122 28.358 1.00 76.31 86 MET A C 1
ATOM 696 O O . MET A 1 86 ? -3.911 -11.258 28.493 1.00 76.31 86 MET A O 1
ATOM 700 N N . PRO A 1 87 ? -4.567 -13.381 28.782 1.00 70.81 87 PRO A N 1
ATOM 701 C CA . PRO A 1 87 ? -3.313 -13.760 29.414 1.00 70.81 87 PRO A CA 1
ATOM 702 C C . PRO A 1 87 ? -2.170 -13.636 28.399 1.00 70.81 87 PRO A C 1
ATOM 704 O O . PRO A 1 87 ? -2.197 -14.277 27.348 1.00 70.81 87 PRO A O 1
ATOM 707 N N . GLN A 1 88 ? -1.129 -12.862 28.730 1.00 64.94 88 GLN A N 1
ATOM 708 C CA . GLN A 1 88 ? 0.137 -12.795 27.985 1.00 64.94 88 GLN A CA 1
ATOM 709 C C . GLN A 1 88 ? 0.945 -14.101 28.123 1.00 64.94 88 GLN A C 1
ATOM 711 O O . GLN A 1 88 ? 2.109 -14.110 28.510 1.00 64.94 88 GLN A O 1
ATOM 716 N N . LYS A 1 89 ? 0.337 -15.255 27.842 1.00 63.38 89 LYS A N 1
ATOM 717 C CA . LYS A 1 89 ? 1.039 -16.536 27.788 1.00 63.38 89 LYS A CA 1
ATOM 718 C C . LYS A 1 89 ? 1.221 -16.949 26.341 1.00 63.38 89 LYS A C 1
ATOM 720 O O . LYS A 1 89 ? 0.388 -17.642 25.771 1.00 63.38 89 LYS A O 1
ATOM 725 N N . ARG A 1 90 ? 2.365 -16.545 25.797 1.00 54.97 90 ARG A N 1
ATOM 726 C CA . ARG A 1 90 ? 3.309 -17.420 25.086 1.00 54.97 90 ARG A CA 1
ATOM 727 C C . ARG A 1 90 ? 4.617 -16.648 24.934 1.00 54.97 90 ARG A C 1
ATOM 729 O O . ARG A 1 90 ? 4.920 -16.092 23.886 1.00 54.97 90 ARG A O 1
ATOM 736 N N . VAL A 1 91 ? 5.396 -16.628 26.014 1.00 58.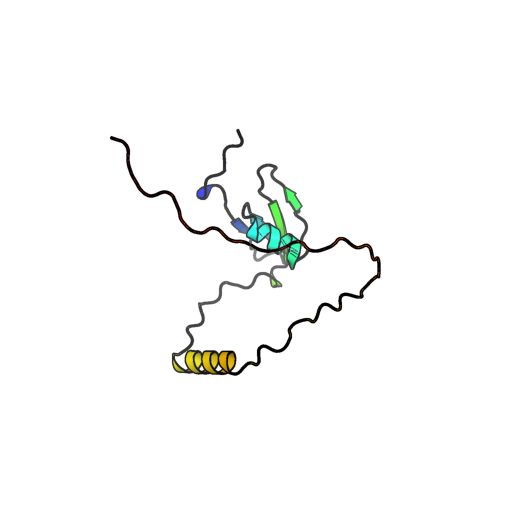19 91 VAL A N 1
ATOM 737 C CA . VAL A 1 91 ? 6.850 -16.536 25.876 1.00 58.19 91 VAL A CA 1
ATOM 738 C C . VAL A 1 91 ? 7.241 -17.777 25.074 1.00 58.19 91 VAL A C 1
ATOM 740 O O . VAL A 1 91 ? 7.130 -18.896 25.575 1.00 58.19 91 VAL A O 1
ATOM 743 N N . LEU A 1 92 ? 7.581 -17.599 23.798 1.00 60.78 92 LEU A N 1
ATOM 744 C CA . LEU A 1 92 ? 8.256 -18.627 23.014 1.00 60.78 92 LEU A CA 1
ATOM 745 C C . LEU A 1 92 ? 9.579 -18.900 23.732 1.00 60.78 92 LEU A C 1
ATOM 747 O O . LEU A 1 92 ? 10.515 -18.113 23.638 1.00 60.78 92 LEU A O 1
ATOM 751 N N . GLN A 1 93 ? 9.618 -19.969 24.526 1.00 52.38 93 GLN A N 1
ATOM 752 C CA . GLN A 1 93 ? 10.841 -20.437 25.157 1.00 52.38 93 GLN A CA 1
ATOM 753 C C . GLN A 1 93 ? 11.793 -20.876 24.043 1.00 52.38 93 GLN A C 1
ATOM 755 O O . GLN A 1 93 ? 11.630 -21.949 23.462 1.00 52.38 93 GLN A O 1
ATOM 760 N N . SER A 1 94 ? 12.781 -20.044 23.727 1.00 56.16 94 SER A N 1
ATOM 761 C CA . SER A 1 94 ? 13.940 -20.472 22.958 1.00 56.16 94 SER A CA 1
ATOM 762 C C . SER A 1 94 ? 14.683 -21.516 23.793 1.00 56.16 94 SER A C 1
ATOM 764 O O . SER A 1 94 ? 15.341 -21.183 24.778 1.00 56.16 94 SER A O 1
ATOM 766 N N . LYS A 1 95 ? 14.533 -22.795 23.439 1.00 49.06 95 LYS A N 1
ATOM 767 C CA . LYS A 1 95 ? 15.378 -23.870 23.961 1.00 49.06 95 LYS A CA 1
ATOM 768 C C . LYS A 1 95 ? 16.784 -23.679 23.398 1.00 49.06 95 LYS A C 1
ATOM 770 O O . LYS A 1 95 ? 17.068 -24.118 22.289 1.00 49.06 95 LYS A O 1
ATOM 775 N N . THR A 1 96 ? 17.657 -23.022 24.149 1.00 51.88 96 THR A N 1
ATOM 776 C CA . THR A 1 96 ? 19.094 -23.049 23.877 1.00 51.88 96 THR A CA 1
ATOM 777 C C . THR A 1 96 ? 19.630 -24.379 24.399 1.00 51.88 96 THR A C 1
ATOM 779 O O . THR A 1 96 ? 19.711 -24.595 25.606 1.00 51.88 96 THR A O 1
ATOM 782 N N . THR A 1 97 ? 19.943 -25.310 23.500 1.00 45.66 97 THR A N 1
ATOM 783 C CA . THR A 1 97 ? 20.714 -26.512 23.832 1.00 45.66 97 THR A CA 1
ATOM 784 C C . THR A 1 97 ? 22.157 -26.106 24.111 1.00 45.66 97 THR A C 1
ATOM 786 O O . THR A 1 97 ? 22.828 -25.546 23.246 1.00 45.66 97 THR A O 1
ATOM 789 N N . ALA A 1 98 ? 22.611 -26.367 25.335 1.00 41.50 98 ALA A N 1
ATOM 790 C CA . ALA A 1 98 ? 23.989 -26.201 25.761 1.00 41.50 98 ALA A CA 1
ATOM 791 C C . ALA A 1 98 ? 24.907 -27.173 25.001 1.00 41.50 98 ALA A C 1
ATOM 793 O O . ALA A 1 98 ? 24.678 -28.381 25.017 1.00 41.50 98 ALA A O 1
ATOM 794 N N . ALA A 1 99 ? 25.961 -26.641 24.382 1.00 40.03 99 ALA A N 1
ATOM 795 C CA . ALA A 1 99 ? 27.156 -27.394 24.034 1.00 40.03 99 ALA A CA 1
ATOM 796 C C . ALA A 1 99 ? 28.305 -26.872 24.903 1.00 40.03 99 ALA A C 1
ATOM 798 O O . ALA A 1 99 ? 28.614 -25.683 24.937 1.00 40.03 99 ALA A O 1
ATOM 799 N N . THR A 1 100 ? 28.857 -27.796 25.669 1.00 37.59 100 THR A N 1
ATOM 800 C CA . THR A 1 100 ? 29.923 -27.666 26.654 1.00 37.59 100 THR A CA 1
ATOM 801 C C . THR A 1 100 ? 31.242 -27.233 26.008 1.00 37.59 100 THR A C 1
ATOM 803 O O . THR A 1 100 ? 31.727 -27.916 25.114 1.00 37.59 100 THR A O 1
ATOM 806 N N . ALA A 1 101 ? 31.883 -26.184 26.526 1.00 37.50 101 ALA A N 1
ATOM 807 C CA . ALA A 1 101 ? 33.340 -26.040 26.498 1.00 37.50 101 ALA A CA 1
ATOM 808 C C . ALA A 1 101 ? 33.776 -25.161 27.681 1.00 37.50 101 ALA A C 1
ATOM 810 O O . ALA A 1 101 ? 33.463 -23.976 27.751 1.00 37.50 101 ALA A O 1
ATOM 811 N N . LYS A 1 102 ? 34.444 -25.788 28.651 1.00 39.25 102 LYS A N 1
ATOM 812 C CA . LYS A 1 102 ? 35.102 -25.140 29.789 1.00 39.25 102 LYS A CA 1
ATOM 813 C C . LYS A 1 102 ? 36.371 -24.429 29.304 1.00 39.25 102 LYS A C 1
ATOM 815 O O . LYS A 1 102 ? 37.128 -25.046 28.565 1.00 39.25 102 LYS A O 1
ATOM 820 N N . SER A 1 103 ? 36.676 -23.249 29.839 1.00 40.81 103 SER A N 1
ATOM 821 C CA . SER A 1 103 ? 37.953 -23.044 30.541 1.00 40.81 103 SER A CA 1
ATOM 822 C C . SER A 1 103 ? 37.923 -21.776 31.390 1.00 40.81 103 SER A C 1
ATOM 824 O O . SER A 1 103 ? 37.449 -20.725 30.967 1.00 40.81 103 SER A O 1
ATOM 826 N N . ASP A 1 104 ? 38.452 -21.936 32.591 1.00 43.81 104 ASP A 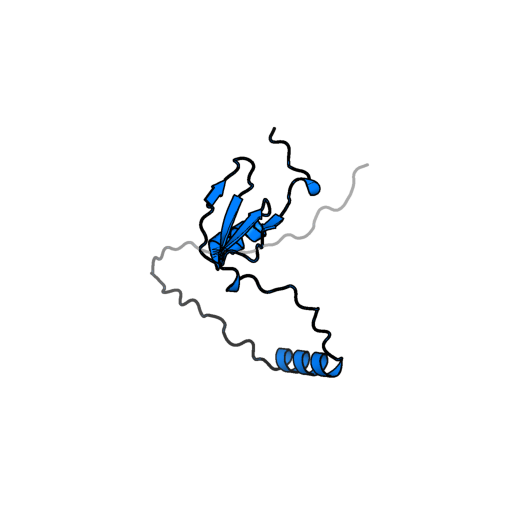N 1
ATOM 827 C CA . ASP A 1 104 ? 38.555 -21.019 33.716 1.00 43.81 104 ASP A CA 1
ATOM 828 C C . ASP A 1 104 ? 39.230 -19.670 33.419 1.00 43.81 104 ASP A C 1
ATOM 830 O O . ASP A 1 104 ? 40.255 -19.630 32.745 1.00 43.81 104 ASP A O 1
ATOM 834 N N . ASN A 1 105 ? 38.764 -18.590 34.069 1.00 39.75 105 ASN A N 1
ATOM 835 C CA . ASN A 1 105 ? 39.694 -17.733 34.816 1.00 39.75 105 ASN A CA 1
ATOM 836 C C . ASN A 1 105 ? 39.023 -16.882 35.919 1.00 39.75 105 ASN A C 1
ATOM 838 O O . ASN A 1 105 ? 38.354 -15.885 35.673 1.00 39.75 105 ASN A O 1
ATOM 842 N N . LYS A 1 106 ? 39.230 -17.345 37.154 1.00 37.00 106 LYS A N 1
ATOM 843 C CA . LYS A 1 106 ? 39.565 -16.633 38.403 1.00 37.00 106 LYS A CA 1
ATOM 844 C C . LYS A 1 106 ? 39.139 -15.156 38.586 1.00 37.00 106 LYS A C 1
ATOM 846 O O . LYS A 1 106 ? 39.745 -14.227 38.062 1.00 37.00 106 LYS A O 1
ATOM 851 N N . ASN A 1 107 ? 38.191 -14.973 39.509 1.00 43.94 107 ASN A N 1
ATOM 852 C CA . ASN A 1 107 ? 37.787 -13.719 40.159 1.00 43.94 107 ASN A CA 1
ATOM 853 C C . ASN A 1 107 ? 38.941 -12.957 40.846 1.00 43.94 107 ASN A C 1
ATOM 855 O O . ASN A 1 107 ? 39.752 -13.563 41.552 1.00 43.94 107 ASN A O 1
ATOM 859 N N . LYS A 1 108 ? 38.893 -11.616 40.797 1.00 46.91 108 LYS A N 1
ATOM 860 C CA . LYS A 1 108 ? 39.486 -10.722 41.808 1.00 46.91 108 LYS A CA 1
ATOM 861 C C . LYS A 1 108 ? 38.567 -9.521 42.098 1.00 46.91 108 LYS A C 1
ATOM 863 O O . LYS A 1 108 ? 38.283 -8.728 41.211 1.00 46.91 108 LYS A O 1
ATOM 868 N N . SER A 1 109 ? 38.085 -9.495 43.346 1.00 43.66 109 SER A N 1
ATOM 869 C CA . SER A 1 109 ? 37.817 -8.354 44.254 1.00 43.66 109 SER A CA 1
ATOM 870 C C . SER A 1 109 ? 37.596 -6.959 43.646 1.00 43.66 109 SER A C 1
ATOM 872 O O . SER A 1 109 ? 38.481 -6.417 42.999 1.00 43.66 109 SER A O 1
ATOM 874 N N . ARG A 1 110 ? 36.400 -6.381 43.841 1.00 39.19 110 ARG A N 1
ATOM 875 C CA . ARG A 1 110 ? 36.072 -5.383 44.895 1.00 39.19 110 ARG A CA 1
ATOM 876 C C . ARG A 1 110 ? 36.916 -4.104 44.804 1.00 39.19 110 ARG A C 1
ATOM 878 O O . ARG A 1 110 ? 38.062 -4.129 45.218 1.00 39.19 110 ARG A O 1
ATOM 885 N N . GLU A 1 111 ? 36.301 -3.014 44.340 1.00 38.88 111 GLU A N 1
ATOM 886 C CA . GLU A 1 111 ? 36.084 -1.756 45.087 1.00 38.88 111 GLU A CA 1
ATOM 887 C C . GLU A 1 111 ? 35.671 -0.622 44.131 1.00 38.88 111 GLU A C 1
ATOM 889 O O . GLU A 1 111 ? 36.366 -0.292 43.176 1.00 38.88 111 GLU A O 1
ATOM 894 N N . ASN A 1 112 ? 34.493 -0.051 44.393 1.00 47.50 112 ASN A N 1
ATOM 895 C CA . ASN A 1 112 ? 34.025 1.218 43.838 1.00 47.50 112 ASN A CA 1
ATOM 896 C C . ASN A 1 112 ? 34.726 2.365 44.579 1.00 47.50 112 ASN A C 1
ATOM 898 O O . ASN A 1 112 ? 34.644 2.391 45.808 1.00 47.50 112 ASN A O 1
ATOM 902 N N . PRO A 1 113 ? 35.217 3.395 43.876 1.00 47.91 113 PRO A N 1
ATOM 903 C CA . PRO A 1 113 ? 35.308 4.728 44.444 1.00 47.91 113 PRO A CA 1
ATOM 904 C C . PRO A 1 113 ? 34.341 5.666 43.711 1.00 47.91 113 PRO A C 1
ATOM 906 O O . PRO A 1 113 ? 34.600 6.140 42.607 1.00 47.91 113 PRO A O 1
ATOM 909 N N . ILE A 1 114 ? 33.206 5.935 44.357 1.00 48.56 114 ILE A N 1
ATOM 910 C CA . ILE A 1 114 ? 32.393 7.126 44.102 1.00 48.56 114 ILE A CA 1
ATOM 911 C C . ILE A 1 114 ? 33.045 8.291 44.862 1.00 48.56 114 ILE A C 1
ATOM 913 O O . ILE A 1 114 ? 33.318 8.169 46.052 1.00 48.56 114 ILE A O 1
ATOM 917 N N . ASN A 1 115 ? 33.205 9.421 44.169 1.00 46.66 115 ASN A N 1
ATOM 918 C CA . ASN A 1 115 ? 33.407 10.779 44.690 1.00 46.66 115 ASN A CA 1
ATOM 919 C C . ASN A 1 115 ? 34.651 11.065 45.540 1.00 46.66 115 ASN A C 1
ATOM 921 O O . ASN A 1 115 ? 34.563 11.044 46.761 1.00 46.66 115 ASN A O 1
ATOM 925 N N . GLN A 1 116 ? 35.715 11.565 44.898 1.00 47.12 116 GLN A N 1
ATOM 926 C CA . GLN A 1 116 ? 36.519 12.678 45.427 1.00 47.12 116 GLN A CA 1
ATOM 927 C C . GLN A 1 116 ? 37.141 13.494 44.281 1.00 47.12 116 GLN A C 1
ATOM 929 O O . GLN A 1 116 ? 38.242 13.197 43.837 1.00 47.12 116 GLN A O 1
ATOM 934 N N . GLN A 1 117 ? 36.466 14.556 43.832 1.00 43.72 117 GLN A N 1
ATOM 935 C CA . GLN A 1 117 ? 37.175 15.806 43.535 1.00 43.72 117 GLN A CA 1
ATOM 936 C C . GLN A 1 117 ? 36.218 16.994 43.651 1.00 43.72 117 GLN A C 1
ATOM 938 O O . GLN A 1 117 ? 35.575 17.444 42.707 1.00 43.72 117 GLN A O 1
ATOM 943 N N . LEU A 1 118 ? 36.099 17.451 44.896 1.00 43.78 118 LEU A N 1
ATOM 944 C CA . LEU A 1 118 ? 35.720 18.809 45.235 1.00 43.78 118 LEU A CA 1
ATOM 945 C C . LEU A 1 118 ? 36.798 19.773 44.722 1.00 43.78 118 LEU A C 1
ATOM 947 O O . LEU A 1 118 ? 37.987 19.532 44.899 1.00 43.78 118 LEU A O 1
ATOM 951 N N . MET A 1 119 ? 36.307 20.916 44.250 1.00 36.72 119 MET A N 1
ATOM 952 C CA . MET A 1 119 ? 36.867 22.239 44.510 1.00 36.72 119 MET A CA 1
ATOM 953 C C . MET A 1 119 ? 38.089 22.705 43.706 1.00 36.72 119 MET A C 1
ATOM 955 O O . MET A 1 119 ? 39.230 22.361 43.982 1.00 36.72 119 MET A O 1
ATOM 959 N N . THR A 1 120 ? 37.770 23.703 42.872 1.00 39.91 120 THR A N 1
ATOM 960 C CA . THR A 1 120 ? 38.480 24.988 42.789 1.00 39.91 120 THR A CA 1
ATOM 961 C C . THR A 1 120 ? 39.721 24.990 41.909 1.00 39.91 120 THR A C 1
ATOM 963 O O . THR A 1 120 ? 40.676 24.283 42.178 1.00 39.91 120 THR A O 1
ATOM 966 N N . ILE A 1 121 ? 39.727 25.869 40.904 1.00 47.56 121 ILE A N 1
ATOM 967 C CA . ILE A 1 121 ? 40.684 26.979 40.769 1.00 47.56 121 ILE A CA 1
ATOM 968 C C . ILE A 1 121 ? 40.133 27.943 39.701 1.00 47.56 121 ILE A C 1
ATOM 970 O O . ILE A 1 121 ? 39.947 27.557 38.554 1.00 47.56 121 ILE A O 1
ATOM 974 N N . LYS A 1 122 ? 39.822 29.148 40.197 1.00 45.50 122 LYS A N 1
ATOM 975 C CA . LYS A 1 122 ? 39.876 30.504 39.614 1.00 45.50 122 LYS A CA 1
ATOM 976 C C . LYS A 1 122 ? 39.621 30.705 38.123 1.00 45.50 122 LYS A C 1
ATOM 978 O O . LYS A 1 122 ? 40.470 30.291 37.310 1.00 45.50 122 LYS A O 1
#